Protein AF-A0A7S2NGI9-F1 (afdb_monomer)

Sequence (151 aa):
QLSQGTPEGTQARFDELMNKYITEGKLVWSSPKIQTQMGAKDALVKIGKLNCGLEDTYAYYSEEELYAGFKKCCAFQPRVIKQNRGSAGEGIWLCWLEGKEYCKTFGEASLEDGDKLKLMEMNDNHVEHHTVKEFLVFCVDGPTGEGAGTW

Solvent-accessible surface area (backbone atoms only — not comparable to full-atom values): 8767 Å² total; per-residue (Å²): 130,67,79,74,100,55,65,89,63,47,47,59,56,50,43,51,52,53,50,51,40,46,76,72,72,44,93,62,87,77,39,62,69,52,46,60,68,65,63,36,61,62,60,56,40,72,38,12,86,42,98,89,36,51,78,84,46,80,83,65,92,4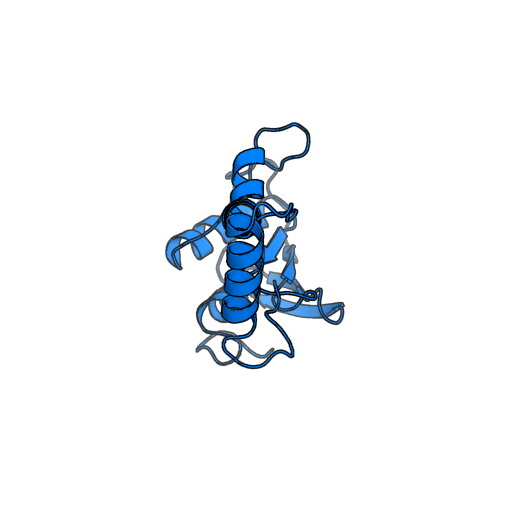6,70,67,51,38,56,57,48,48,25,22,44,44,26,34,43,73,39,76,50,62,62,82,67,79,67,85,35,56,69,27,32,41,39,35,62,44,99,59,82,60,38,94,44,82,71,75,43,60,56,52,56,80,42,38,29,42,35,31,37,59,54,81,63,52,75,48,79,40,33,46,43,17,52,52,34,26,74,74,59,30,68,82,24,92,67,21,67,86,124

Organism: NCBI:txid156173

Foldseek 3Di:
DPDPPDDPCPVVVVLVVQVVCVVVVHDDPPHPVCCVVVLFCVVLCVCLPPPPHPPLDDDDPDLVCCQFSVQLVQLAAWDWDADRDDDQQPRTKTKHFPPDDHDPDRPPDGDDQQTWIWIAGPNPRDIDIDGSVLVSQCSPVNQPGDSVPHD

Nearest PDB structures (foldseek):
  4v5z-assembly1_Bk  TM=5.125E-01  e=1.627E+00  Canis lupus familiaris
  6xu8-assembly1_Co  TM=4.297E-01  e=7.712E+00  Drosophila melanogaster
  7to3-assembly1_C  TM=3.019E-01  e=2.087E+00  Enterobacter cloacae

Structure (mmCIF, N/CA/C/O backbone):
data_AF-A0A7S2NGI9-F1
#
_entry.id   AF-A0A7S2NGI9-F1
#
loop_
_atom_site.group_PDB
_atom_site.id
_atom_site.type_symbol
_atom_site.label_atom_id
_atom_site.label_alt_id
_atom_site.label_comp_id
_atom_site.label_asym_id
_atom_site.label_entity_id
_atom_site.label_seq_id
_atom_site.pdbx_PDB_ins_code
_atom_site.Cartn_x
_atom_site.Cartn_y
_atom_site.Cartn_z
_atom_site.occupancy
_atom_site.B_iso_or_equiv
_atom_site.auth_seq_id
_atom_site.auth_comp_id
_atom_site.auth_asym_id
_atom_site.auth_atom_id
_atom_site.pdbx_PDB_model_num
ATOM 1 N N . GLN A 1 1 ? 4.969 -5.489 -18.482 1.00 55.44 1 GLN A N 1
ATOM 2 C CA . GLN A 1 1 ? 6.263 -5.943 -17.938 1.00 55.44 1 GLN A CA 1
ATOM 3 C C . GLN A 1 1 ? 6.196 -7.460 -17.851 1.00 55.44 1 GLN A C 1
ATOM 5 O O . GLN A 1 1 ? 5.203 -7.973 -17.351 1.00 55.44 1 GLN A O 1
ATOM 10 N N . LEU A 1 2 ? 7.162 -8.167 -18.430 1.00 57.75 2 LEU A N 1
ATOM 11 C CA . LEU A 1 2 ? 7.220 -9.630 -18.482 1.00 57.75 2 LEU A CA 1
ATOM 12 C C . LEU A 1 2 ? 7.814 -10.147 -17.164 1.00 57.75 2 LEU A C 1
ATOM 14 O O . LEU A 1 2 ? 8.974 -10.551 -17.132 1.00 57.75 2 LEU A O 1
ATOM 18 N N . SER A 1 3 ? 7.068 -10.014 -16.067 1.00 53.44 3 SER A N 1
ATOM 19 C CA . SER A 1 3 ? 7.567 -10.279 -14.708 1.00 53.44 3 SER A CA 1
ATOM 20 C C . SER A 1 3 ? 7.079 -11.583 -14.086 1.00 53.44 3 SER A C 1
ATOM 22 O O . SER A 1 3 ? 7.659 -12.001 -13.093 1.00 53.44 3 SER A O 1
ATOM 24 N N . GLN A 1 4 ? 6.042 -12.221 -14.633 1.00 56.34 4 GLN A N 1
ATOM 25 C CA . GLN A 1 4 ? 5.493 -13.463 -14.085 1.00 56.34 4 GLN A CA 1
ATOM 26 C C . GLN A 1 4 ? 5.420 -14.560 -15.144 1.00 56.34 4 GLN A C 1
ATOM 28 O O . GLN A 1 4 ? 5.073 -14.307 -16.299 1.00 56.34 4 GLN A O 1
ATOM 33 N N . GLY A 1 5 ? 5.774 -15.780 -14.734 1.00 64.31 5 GLY A N 1
ATOM 34 C CA . GLY A 1 5 ? 5.783 -16.970 -15.590 1.00 64.31 5 GLY A CA 1
ATOM 35 C C . GLY A 1 5 ? 6.888 -16.987 -16.651 1.00 64.31 5 GLY A C 1
ATOM 36 O O . GLY A 1 5 ? 6.885 -17.857 -17.519 1.00 64.31 5 GLY A O 1
ATOM 37 N N . THR A 1 6 ? 7.826 -16.038 -16.606 1.00 75.69 6 THR A N 1
ATOM 38 C CA . THR A 1 6 ? 8.922 -15.924 -17.570 1.00 75.69 6 THR A CA 1
ATOM 39 C C . THR A 1 6 ? 10.270 -16.245 -16.922 1.00 75.69 6 THR A C 1
ATOM 41 O O . THR A 1 6 ? 10.485 -15.921 -15.754 1.00 75.69 6 THR A O 1
ATOM 44 N N . PRO A 1 7 ? 11.207 -16.864 -17.665 1.00 84.94 7 PRO A N 1
ATOM 45 C CA . PRO A 1 7 ? 12.564 -17.079 -17.176 1.00 84.94 7 PRO A CA 1
ATOM 46 C C . PRO A 1 7 ? 13.256 -15.773 -16.774 1.00 84.94 7 PRO A C 1
ATOM 48 O O . PRO A 1 7 ? 12.993 -14.709 -17.350 1.00 84.94 7 PRO A O 1
ATOM 51 N N . GLU A 1 8 ? 14.197 -15.868 -15.838 1.00 81.94 8 GLU A N 1
ATOM 52 C CA . GLU A 1 8 ? 15.049 -14.749 -15.439 1.00 81.94 8 GLU A CA 1
ATOM 53 C C . GLU A 1 8 ? 15.709 -14.079 -16.663 1.00 81.94 8 GLU A C 1
ATOM 55 O O . GLU A 1 8 ? 16.066 -14.728 -17.649 1.00 81.94 8 GLU A O 1
ATOM 60 N N . GLY A 1 9 ? 15.808 -12.747 -16.645 1.00 84.81 9 GLY A N 1
ATOM 61 C CA . GLY A 1 9 ? 16.379 -11.965 -17.749 1.00 84.81 9 GLY A CA 1
ATOM 62 C C . GLY A 1 9 ? 15.459 -11.756 -18.961 1.00 84.81 9 GLY A C 1
ATOM 63 O O . GLY A 1 9 ? 15.831 -11.021 -19.877 1.00 84.81 9 GLY A O 1
ATOM 64 N N . THR A 1 10 ? 14.243 -12.321 -18.982 1.00 87.38 10 THR A N 1
ATOM 65 C CA . THR A 1 10 ? 13.300 -12.150 -20.110 1.00 87.38 10 THR A CA 1
ATOM 66 C C . THR A 1 10 ? 12.977 -10.680 -20.391 1.00 87.38 10 THR A C 1
ATOM 68 O O . THR A 1 10 ? 13.005 -10.259 -21.546 1.00 87.38 10 THR A O 1
ATOM 71 N N . GLN A 1 11 ? 12.722 -9.878 -19.351 1.00 83.44 11 GLN A N 1
ATOM 72 C CA . GLN A 1 11 ? 12.451 -8.445 -19.508 1.00 83.44 11 GLN A CA 1
ATOM 73 C C . GLN A 1 11 ? 13.650 -7.705 -20.125 1.00 83.44 11 GLN A C 1
ATOM 75 O O . GLN A 1 11 ? 13.460 -6.949 -21.071 1.00 83.44 11 GLN A O 1
ATOM 80 N N . ALA A 1 12 ? 14.874 -7.976 -19.657 1.00 86.38 12 ALA A N 1
ATOM 81 C CA . ALA A 1 12 ? 16.084 -7.339 -20.181 1.00 86.38 12 ALA A CA 1
ATOM 82 C C . ALA A 1 12 ? 16.288 -7.650 -21.671 1.00 86.38 12 ALA A C 1
ATOM 84 O O . ALA A 1 12 ? 16.480 -6.741 -22.474 1.00 86.38 12 ALA A O 1
ATOM 85 N N . ARG A 1 13 ? 16.132 -8.922 -22.065 1.00 90.44 13 ARG A N 1
ATOM 86 C CA . ARG A 1 13 ? 16.209 -9.345 -23.475 1.00 90.44 13 ARG A CA 1
ATOM 87 C C . ARG A 1 13 ? 15.143 -8.677 -24.345 1.00 90.44 13 ARG A C 1
ATOM 89 O O . ARG A 1 13 ? 15.404 -8.341 -25.499 1.00 90.44 13 ARG A O 1
ATOM 96 N N . PHE A 1 14 ? 13.935 -8.508 -23.811 1.00 89.94 14 PHE A N 1
ATOM 97 C CA . PHE A 1 14 ? 12.845 -7.839 -24.515 1.00 89.94 14 PHE A CA 1
ATOM 98 C C . PHE A 1 14 ? 13.121 -6.337 -24.689 1.00 89.94 14 PHE A C 1
ATOM 100 O O . PHE A 1 14 ? 12.947 -5.804 -25.786 1.00 89.94 14 PHE A O 1
ATOM 107 N N . ASP A 1 15 ? 13.629 -5.674 -23.648 1.00 88.81 15 ASP A N 1
ATOM 108 C CA . ASP A 1 15 ? 14.020 -4.261 -23.692 1.00 88.81 15 ASP A CA 1
ATOM 109 C C . ASP A 1 15 ? 15.185 -4.016 -24.663 1.00 88.81 15 ASP A C 1
ATOM 111 O O . ASP A 1 15 ? 15.149 -3.060 -25.443 1.00 88.81 15 ASP A O 1
ATOM 115 N N . GLU A 1 16 ? 16.187 -4.899 -24.686 1.00 92.62 16 GLU A N 1
ATOM 116 C CA . GLU A 1 16 ? 17.290 -4.868 -25.656 1.00 92.62 16 GLU A CA 1
ATOM 117 C C . GLU A 1 16 ? 16.794 -5.002 -27.099 1.00 92.62 16 GLU A C 1
ATOM 119 O O . GLU A 1 16 ? 17.204 -4.228 -27.968 1.00 92.62 16 GLU A O 1
ATOM 124 N N . LEU A 1 17 ? 15.874 -5.937 -27.362 1.00 93.94 17 LEU A N 1
ATOM 125 C CA . LEU A 1 17 ? 15.283 -6.118 -28.689 1.00 93.94 17 LEU A CA 1
ATOM 126 C C . LEU A 1 17 ? 14.522 -4.866 -29.146 1.00 93.94 17 LEU A C 1
ATOM 128 O O . LEU A 1 17 ? 14.684 -4.420 -30.285 1.00 93.94 17 LEU A O 1
ATOM 132 N N . MET A 1 18 ? 13.718 -4.278 -28.257 1.00 93.44 18 MET A N 1
ATOM 133 C CA . MET A 1 18 ? 12.997 -3.036 -28.539 1.00 93.44 18 MET A CA 1
ATOM 134 C C . MET A 1 18 ? 13.957 -1.877 -28.831 1.00 93.44 18 MET A C 1
ATOM 136 O O . MET A 1 18 ? 13.766 -1.152 -29.809 1.00 93.44 18 MET A O 1
ATOM 140 N N . ASN A 1 19 ? 15.014 -1.720 -28.029 1.00 92.62 19 ASN A N 1
ATOM 141 C CA . ASN A 1 19 ? 16.032 -0.693 -28.252 1.00 92.62 19 ASN A CA 1
ATOM 142 C C . ASN A 1 19 ? 16.768 -0.896 -29.582 1.00 92.62 19 ASN A C 1
ATOM 144 O O . ASN A 1 19 ? 16.972 0.074 -30.311 1.00 92.62 19 ASN A O 1
ATOM 148 N N . LYS A 1 20 ? 17.092 -2.141 -29.953 1.00 95.44 20 LYS A N 1
ATOM 149 C CA . LYS A 1 20 ? 17.687 -2.455 -31.258 1.00 95.44 20 LYS A CA 1
ATOM 150 C C . LYS A 1 20 ? 16.802 -1.968 -32.409 1.00 95.44 20 LYS A C 1
ATOM 152 O O . LYS A 1 20 ? 17.287 -1.288 -33.310 1.00 95.44 20 LYS A O 1
ATOM 157 N N . TYR A 1 21 ? 15.501 -2.249 -32.372 1.00 94.94 21 TYR A N 1
ATOM 158 C CA . TYR A 1 21 ? 14.577 -1.771 -33.407 1.00 94.94 21 TYR A CA 1
ATOM 159 C C . TYR A 1 21 ? 14.481 -0.245 -33.462 1.00 94.94 21 TYR A C 1
ATOM 161 O O . TYR A 1 21 ? 14.475 0.310 -34.560 1.00 94.94 21 TYR A O 1
ATOM 169 N N . ILE A 1 22 ? 14.510 0.438 -32.316 1.00 93.31 22 ILE A N 1
ATOM 170 C CA . ILE A 1 22 ? 14.589 1.906 -32.281 1.00 93.31 22 ILE A CA 1
ATOM 171 C C . ILE A 1 22 ? 15.869 2.402 -32.973 1.00 93.31 22 ILE A C 1
ATOM 173 O O . ILE A 1 22 ? 15.799 3.327 -33.781 1.00 93.31 22 ILE A O 1
ATOM 177 N N . THR A 1 23 ? 17.028 1.777 -32.721 1.00 94.06 23 THR A N 1
ATOM 178 C CA . THR A 1 23 ? 18.295 2.170 -33.375 1.00 94.06 23 THR A CA 1
ATOM 179 C C . THR A 1 23 ? 18.304 1.916 -34.885 1.00 94.06 23 THR A C 1
ATOM 181 O O . THR A 1 23 ? 18.964 2.642 -35.620 1.00 94.06 23 THR A O 1
ATOM 184 N N . GLU A 1 24 ? 17.524 0.944 -35.367 1.00 96.38 24 GLU A N 1
ATOM 185 C CA . GLU A 1 24 ? 17.301 0.682 -36.798 1.00 96.38 24 GLU A CA 1
ATOM 186 C C . GLU A 1 24 ? 16.287 1.656 -37.441 1.00 96.38 24 GLU A C 1
ATOM 188 O O . GLU A 1 24 ? 15.924 1.487 -38.604 1.00 96.38 24 GLU A O 1
ATOM 193 N N . GLY A 1 25 ? 15.794 2.659 -36.704 1.00 93.94 25 GLY A N 1
ATOM 194 C CA . GLY A 1 25 ? 14.806 3.625 -37.194 1.00 93.94 25 GLY A CA 1
ATOM 195 C C . GLY A 1 25 ? 13.368 3.096 -37.220 1.00 93.94 25 GLY A C 1
ATOM 196 O O . GLY A 1 25 ? 12.491 3.738 -37.799 1.00 93.94 25 GLY A O 1
ATOM 197 N N . LYS A 1 26 ? 13.100 1.935 -36.607 1.00 93.25 26 LYS A N 1
ATOM 198 C CA . LYS A 1 26 ? 11.747 1.371 -36.519 1.00 93.25 26 LYS A CA 1
ATOM 199 C C . LYS A 1 26 ? 10.978 2.002 -35.364 1.00 93.25 26 LYS A C 1
ATOM 201 O O . LYS A 1 26 ? 11.519 2.281 -34.296 1.00 93.25 26 LYS A O 1
ATOM 206 N N . LEU A 1 27 ? 9.676 2.173 -35.570 1.00 90.88 27 LEU A N 1
ATOM 207 C CA . LEU A 1 27 ? 8.767 2.665 -34.542 1.00 90.88 27 LEU A CA 1
ATOM 208 C C . LEU A 1 27 ? 8.469 1.556 -33.522 1.00 90.88 27 LEU A C 1
ATOM 210 O O . LEU A 1 27 ? 8.031 0.468 -33.891 1.00 90.88 27 LEU A O 1
ATOM 214 N N . VAL A 1 28 ? 8.671 1.855 -32.238 1.00 90.19 28 VAL A N 1
ATOM 215 C CA . VAL A 1 28 ? 8.307 0.996 -31.101 1.00 90.19 28 VAL A CA 1
ATOM 216 C C . VAL A 1 28 ? 7.475 1.826 -30.128 1.00 90.19 28 VAL A C 1
ATOM 218 O O . VAL A 1 28 ? 7.940 2.867 -29.659 1.00 90.19 28 VAL A O 1
ATOM 221 N N . TRP A 1 29 ? 6.252 1.380 -29.820 1.00 84.56 29 TRP A N 1
ATOM 222 C CA . TRP A 1 29 ? 5.346 2.085 -28.912 1.00 84.56 29 TRP A CA 1
ATOM 223 C C . TRP A 1 29 ? 4.742 1.148 -27.853 1.00 84.56 29 TRP A C 1
ATOM 225 O O . TRP A 1 29 ? 4.105 0.162 -28.202 1.00 84.56 29 TRP A O 1
ATOM 235 N N . SER A 1 30 ? 4.864 1.439 -26.556 1.00 81.00 30 SER A N 1
ATOM 236 C CA . SER A 1 30 ? 5.706 2.487 -25.954 1.00 81.00 30 SER A CA 1
ATOM 237 C C . SER A 1 30 ? 7.189 2.087 -25.983 1.00 81.00 30 SER A C 1
ATOM 239 O O . SER A 1 30 ? 7.515 0.905 -25.923 1.00 81.00 30 SER A O 1
ATOM 241 N N . SER A 1 31 ? 8.110 3.052 -26.087 1.00 83.31 31 SER A N 1
ATOM 242 C CA . SER A 1 31 ? 9.549 2.744 -26.041 1.00 83.31 31 SER A CA 1
ATOM 243 C C . SER A 1 31 ? 9.960 2.217 -24.657 1.00 83.31 31 SER A C 1
ATOM 245 O O . SER A 1 31 ? 9.304 2.566 -23.670 1.00 83.31 31 SER A O 1
ATOM 247 N N . PRO A 1 32 ? 11.064 1.453 -24.532 1.00 81.00 32 PRO A N 1
ATOM 248 C CA . PRO A 1 32 ? 11.528 0.945 -23.237 1.00 81.00 32 PRO A CA 1
ATOM 249 C C . PRO A 1 32 ? 11.712 2.060 -22.202 1.00 81.00 32 PRO A C 1
ATOM 251 O O . PRO A 1 32 ? 11.270 1.942 -21.066 1.00 81.00 32 PRO A O 1
ATOM 254 N N . LYS A 1 33 ? 12.261 3.212 -22.616 1.00 81.06 33 LYS A N 1
ATOM 255 C CA . LYS A 1 33 ? 12.393 4.402 -21.760 1.00 81.06 33 LYS A CA 1
ATOM 256 C C . LYS A 1 33 ? 11.045 4.870 -21.205 1.00 81.06 33 LYS A C 1
ATOM 258 O O . LYS A 1 33 ? 10.941 5.128 -20.009 1.00 81.06 33 LYS A O 1
ATOM 263 N N . ILE A 1 34 ? 10.024 4.980 -22.057 1.00 81.38 34 ILE A N 1
ATOM 264 C CA . ILE A 1 34 ? 8.683 5.403 -21.633 1.00 81.38 34 ILE A CA 1
ATOM 265 C C . ILE A 1 34 ? 8.045 4.342 -20.737 1.00 81.38 34 ILE A C 1
ATOM 267 O O . ILE A 1 34 ? 7.448 4.701 -19.729 1.00 81.38 34 ILE A O 1
ATOM 271 N N . GLN A 1 35 ? 8.212 3.054 -21.041 1.00 77.88 35 GLN A N 1
ATOM 272 C CA . GLN A 1 35 ? 7.742 1.967 -20.177 1.00 77.88 35 GLN A CA 1
ATOM 273 C C . GLN A 1 35 ? 8.392 2.018 -18.790 1.00 77.88 35 GLN A C 1
ATOM 275 O O . GLN A 1 35 ? 7.697 1.838 -17.797 1.00 77.88 35 GLN A O 1
ATOM 280 N N . THR A 1 36 ? 9.682 2.339 -18.693 1.00 73.50 36 THR A N 1
ATOM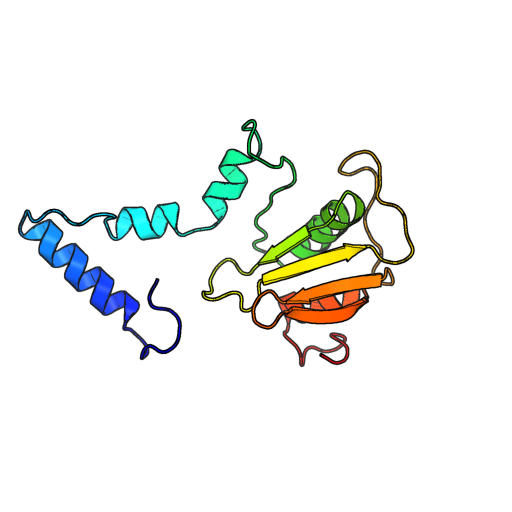 281 C CA . THR A 1 36 ? 10.368 2.518 -17.404 1.00 73.50 36 THR A CA 1
ATOM 282 C C . THR A 1 36 ? 9.873 3.758 -16.659 1.00 73.50 36 THR A C 1
ATOM 284 O O . THR A 1 36 ? 9.642 3.699 -15.456 1.00 73.50 36 THR A O 1
ATOM 287 N N . GLN A 1 37 ? 9.674 4.879 -17.359 1.00 71.38 37 GLN A N 1
ATOM 288 C CA . GLN A 1 37 ? 9.243 6.138 -16.737 1.00 71.38 37 GLN A CA 1
ATOM 289 C C . GLN A 1 37 ? 7.765 6.141 -16.321 1.00 71.38 37 GLN A C 1
ATOM 291 O O . GLN A 1 37 ? 7.418 6.758 -15.317 1.00 71.38 37 GLN A O 1
ATOM 296 N N . MET A 1 38 ? 6.903 5.475 -17.090 1.00 69.38 38 MET A N 1
ATOM 297 C CA . MET A 1 38 ? 5.448 5.438 -16.888 1.00 69.38 38 MET A CA 1
ATOM 298 C C . MET A 1 38 ? 4.964 4.144 -16.224 1.00 69.38 38 MET A C 1
ATOM 300 O O . MET A 1 38 ? 3.820 4.077 -15.786 1.00 69.38 38 MET A O 1
ATOM 304 N N . GLY A 1 39 ? 5.804 3.108 -16.173 1.00 63.38 39 GLY A N 1
ATOM 305 C CA . GLY A 1 39 ? 5.499 1.839 -15.511 1.00 63.38 39 GLY A CA 1
ATOM 306 C C . GLY A 1 39 ? 5.645 1.897 -13.991 1.00 63.38 39 GLY A C 1
ATOM 307 O O . GLY A 1 39 ? 5.080 1.053 -13.300 1.00 63.38 39 GLY A O 1
ATOM 308 N N . ALA A 1 40 ? 6.362 2.895 -13.466 1.00 63.00 40 ALA A N 1
ATOM 309 C CA . ALA A 1 40 ? 6.417 3.164 -12.035 1.00 63.00 40 ALA A CA 1
ATOM 310 C C . ALA A 1 40 ? 5.101 3.804 -11.567 1.00 63.00 40 ALA A C 1
ATOM 312 O O . ALA A 1 40 ? 4.581 4.740 -12.186 1.00 63.00 40 ALA A O 1
ATOM 313 N N . LYS A 1 41 ? 4.560 3.316 -10.446 1.00 72.25 41 LYS A N 1
ATOM 314 C CA . LYS A 1 41 ? 3.290 3.805 -9.881 1.00 72.25 41 LYS A CA 1
ATOM 315 C C . LYS A 1 41 ? 3.405 5.237 -9.329 1.00 72.25 41 LYS A C 1
ATOM 317 O O . LYS A 1 41 ? 2.383 5.840 -9.018 1.00 72.25 41 LYS A O 1
ATOM 322 N N . ASP A 1 42 ? 4.602 5.822 -9.334 1.00 74.94 42 ASP A N 1
ATOM 323 C CA . ASP A 1 42 ? 4.911 7.229 -9.047 1.00 74.94 42 ASP A CA 1
ATOM 324 C C . ASP A 1 42 ? 4.092 8.216 -9.885 1.00 74.94 42 ASP A C 1
ATOM 326 O O . ASP A 1 42 ? 3.803 9.328 -9.439 1.00 74.94 42 ASP A O 1
ATOM 330 N N . ALA A 1 43 ? 3.702 7.830 -11.105 1.00 78.69 43 ALA A N 1
ATOM 331 C CA . ALA A 1 43 ? 2.824 8.651 -11.932 1.00 78.69 43 ALA A CA 1
ATOM 332 C C . ALA A 1 43 ? 1.473 8.916 -11.241 1.00 78.69 43 ALA A C 1
ATOM 334 O O . ALA A 1 43 ? 0.937 10.013 -11.373 1.00 78.69 43 ALA A O 1
ATOM 335 N N . LEU A 1 44 ? 0.961 7.958 -10.456 1.00 80.81 44 LEU A N 1
ATOM 336 C CA . LEU A 1 44 ? -0.292 8.110 -9.711 1.00 80.81 44 LEU A CA 1
ATOM 337 C C . LEU A 1 44 ? -0.155 9.110 -8.560 1.00 80.81 44 LEU A C 1
ATOM 339 O O . LEU A 1 44 ? -1.044 9.928 -8.351 1.00 80.81 44 LEU A O 1
ATOM 343 N N . VAL A 1 45 ? 0.991 9.109 -7.876 1.00 87.62 45 VAL A N 1
ATOM 344 C CA . VAL A 1 45 ? 1.302 10.096 -6.828 1.00 87.62 45 VAL A CA 1
ATOM 345 C C . VAL A 1 45 ? 1.348 11.506 -7.427 1.00 87.62 45 VAL A C 1
ATOM 347 O O . VAL A 1 45 ? 0.786 12.451 -6.877 1.00 87.62 45 VAL A O 1
ATOM 350 N N . LYS A 1 46 ? 1.959 11.658 -8.609 1.00 87.19 46 LYS A N 1
ATOM 351 C CA . LYS A 1 46 ? 2.086 12.958 -9.293 1.00 87.19 46 LYS A CA 1
ATOM 352 C C . LYS A 1 46 ? 0.749 13.553 -9.737 1.00 87.19 46 LYS A C 1
ATOM 354 O O . LYS A 1 46 ? 0.651 14.774 -9.836 1.00 87.19 46 LYS A O 1
ATOM 359 N N . ILE A 1 47 ? -0.263 12.724 -9.997 1.00 88.75 47 ILE A N 1
ATOM 360 C CA . ILE A 1 47 ? -1.600 13.191 -10.395 1.00 88.75 47 ILE A CA 1
ATOM 361 C C . ILE A 1 47 ? -2.559 13.381 -9.218 1.00 88.75 47 ILE A C 1
ATOM 363 O O . ILE A 1 47 ? -3.704 13.748 -9.459 1.00 88.75 47 ILE A O 1
ATOM 367 N N . GLY A 1 48 ? -2.128 13.178 -7.966 1.00 88.94 48 GLY A N 1
ATOM 368 C CA . GLY A 1 48 ? -3.006 13.245 -6.788 1.00 88.94 48 GLY A CA 1
ATOM 369 C C . GLY A 1 48 ? -3.784 14.560 -6.644 1.00 88.94 48 GLY A C 1
ATOM 370 O O . GLY A 1 48 ? -4.863 14.564 -6.073 1.00 88.94 48 GLY A O 1
ATOM 371 N N . LYS A 1 49 ? -3.273 15.657 -7.223 1.00 88.12 49 LYS A N 1
ATOM 372 C CA . LYS A 1 49 ? -3.906 16.990 -7.226 1.00 88.12 49 LYS A CA 1
ATOM 373 C C . LYS A 1 49 ? -4.817 17.267 -8.432 1.00 88.12 49 LYS A C 1
ATOM 375 O O . LYS A 1 49 ? -5.335 18.372 -8.563 1.00 88.12 49 LYS A O 1
ATOM 380 N N . LEU A 1 50 ? -4.941 16.329 -9.370 1.00 91.50 50 LEU A N 1
ATOM 381 C CA . LEU A 1 50 ? -5.884 16.444 -10.485 1.00 91.50 50 LEU A CA 1
ATOM 382 C C . LEU A 1 50 ? -7.282 16.021 -10.022 1.00 91.50 50 LEU A C 1
ATOM 384 O O . LEU A 1 50 ? -7.415 15.247 -9.085 1.00 91.50 50 LEU A O 1
ATOM 388 N N . ASN A 1 51 ? -8.327 16.436 -10.742 1.00 90.44 51 ASN A N 1
ATOM 389 C CA . ASN A 1 51 ? -9.721 16.105 -10.398 1.00 90.44 51 ASN A CA 1
ATOM 390 C C . ASN A 1 51 ? -10.028 14.593 -10.349 1.00 90.44 51 ASN A C 1
ATOM 392 O O . ASN A 1 51 ? -11.047 14.198 -9.795 1.00 90.44 51 ASN A O 1
ATOM 396 N N . CYS A 1 52 ? -9.197 13.758 -10.979 1.00 88.69 52 CYS A N 1
ATOM 397 C CA . CYS A 1 52 ? -9.306 12.297 -10.954 1.00 88.69 52 CYS A CA 1
ATOM 398 C C . CYS A 1 52 ? -8.311 11.622 -9.995 1.00 88.69 52 CYS A C 1
ATOM 400 O O . CYS A 1 52 ? -8.283 10.395 -9.915 1.00 88.69 52 CYS A O 1
ATOM 402 N N . GLY A 1 53 ? -7.462 12.406 -9.329 1.00 87.44 53 GLY A N 1
ATOM 403 C CA . GLY A 1 53 ? -6.505 11.930 -8.344 1.00 87.44 53 GLY A CA 1
ATOM 404 C C . GLY A 1 53 ? -7.115 11.863 -6.949 1.00 87.44 53 GLY A C 1
ATOM 405 O O . GLY A 1 53 ? -8.134 12.487 -6.662 1.00 87.44 53 GLY A O 1
ATOM 406 N N . LEU A 1 54 ? -6.458 11.104 -6.078 1.00 88.62 54 LEU A N 1
ATOM 407 C CA . LEU A 1 54 ? -6.691 11.153 -4.641 1.00 88.62 54 LEU A CA 1
ATOM 408 C C . LEU A 1 54 ? -5.469 11.807 -3.994 1.00 88.62 54 LEU A C 1
ATOM 410 O O . LEU A 1 54 ? -4.347 11.324 -4.172 1.00 88.62 54 LEU A O 1
ATOM 414 N N . GLU A 1 55 ? -5.678 12.909 -3.268 1.00 90.00 55 GLU A N 1
ATOM 415 C CA . GLU A 1 55 ? -4.599 13.709 -2.661 1.00 90.00 55 GLU A CA 1
ATOM 416 C C . GLU A 1 55 ? -3.778 12.927 -1.623 1.00 90.00 55 GLU A C 1
ATOM 418 O O . GLU A 1 55 ? -2.634 13.278 -1.338 1.00 90.00 55 GLU A O 1
ATOM 423 N N . ASP A 1 56 ? -4.342 11.838 -1.107 1.00 92.44 56 ASP A N 1
ATOM 424 C CA . ASP A 1 56 ? -3.739 10.908 -0.157 1.00 92.44 56 ASP A CA 1
ATOM 425 C C . ASP A 1 56 ? -3.140 9.655 -0.832 1.00 92.44 56 ASP A C 1
ATOM 427 O O . ASP A 1 56 ? -3.018 8.591 -0.221 1.00 92.44 56 ASP A O 1
ATOM 431 N N . THR A 1 57 ? -2.740 9.774 -2.103 1.00 92.44 57 THR A N 1
ATOM 432 C CA . THR A 1 57 ? -1.978 8.743 -2.823 1.00 92.44 57 THR A CA 1
ATOM 433 C C . THR A 1 57 ? -0.482 8.924 -2.589 1.00 92.44 57 THR A C 1
ATOM 435 O O . THR A 1 57 ? 0.097 9.928 -3.006 1.00 92.44 57 THR A O 1
ATOM 438 N N . TYR A 1 58 ? 0.171 7.916 -2.009 1.00 92.19 58 TYR A N 1
ATOM 439 C CA . TYR A 1 58 ? 1.597 7.959 -1.676 1.00 92.19 58 TYR A CA 1
ATOM 440 C C . TYR A 1 58 ? 2.372 6.766 -2.241 1.00 92.19 58 TYR A C 1
ATOM 442 O O . TYR A 1 58 ? 1.812 5.710 -2.533 1.00 92.19 58 TYR A O 1
ATOM 450 N N . ALA A 1 59 ? 3.683 6.957 -2.375 1.00 91.06 59 ALA A N 1
ATOM 451 C CA . ALA A 1 59 ? 4.662 5.896 -2.559 1.00 91.06 59 ALA A CA 1
ATOM 452 C C . ALA A 1 59 ? 5.608 5.935 -1.357 1.00 91.06 59 ALA A C 1
ATOM 454 O O . ALA A 1 59 ? 6.061 7.015 -0.980 1.00 91.06 59 ALA A O 1
ATOM 455 N N . TYR A 1 60 ? 5.869 4.772 -0.769 1.00 91.75 60 TYR A N 1
ATOM 456 C CA . TYR A 1 60 ? 6.717 4.624 0.410 1.00 91.75 60 TYR A CA 1
ATOM 457 C C . TYR A 1 60 ? 8.010 3.927 0.006 1.00 91.75 60 TYR A C 1
ATOM 459 O O . TYR A 1 60 ? 7.962 2.909 -0.694 1.00 91.75 60 TYR A O 1
ATOM 467 N N . TYR A 1 61 ? 9.145 4.486 0.417 1.00 89.62 61 TYR A N 1
ATOM 468 C CA . TYR A 1 61 ? 10.472 3.956 0.086 1.00 89.62 61 TYR A CA 1
ATOM 469 C C . TYR A 1 61 ? 11.234 3.460 1.315 1.00 89.62 61 TYR A C 1
ATOM 471 O O . TYR A 1 61 ? 12.296 2.857 1.163 1.00 89.62 61 TYR A O 1
ATOM 479 N N . SER A 1 62 ? 10.681 3.674 2.510 1.00 94.50 62 SER A N 1
ATOM 480 C CA . SER A 1 62 ? 11.140 3.072 3.757 1.00 94.50 62 SER A CA 1
ATOM 481 C C . SER A 1 62 ? 9.980 2.451 4.536 1.00 94.50 62 SER A C 1
ATOM 483 O O . SER A 1 62 ? 8.806 2.771 4.310 1.00 94.50 62 SER A O 1
ATOM 485 N N . GLU A 1 63 ? 10.317 1.556 5.462 1.00 95.19 63 GLU A N 1
ATOM 486 C CA . GLU A 1 63 ? 9.360 0.956 6.387 1.00 95.19 63 GLU A CA 1
ATOM 487 C C . GLU A 1 63 ? 8.664 2.031 7.231 1.00 95.19 63 GLU A C 1
ATOM 489 O O . GLU A 1 63 ? 7.441 2.044 7.350 1.00 95.19 63 GLU A O 1
ATOM 494 N N . GLU A 1 64 ? 9.416 2.994 7.756 1.00 97.06 64 GLU A N 1
ATOM 495 C CA . GLU A 1 64 ? 8.882 4.045 8.624 1.00 97.06 64 GLU A CA 1
ATOM 496 C C . GLU A 1 64 ? 7.862 4.922 7.887 1.00 97.06 64 GLU A C 1
ATOM 498 O O . GLU A 1 64 ? 6.811 5.267 8.441 1.00 97.06 64 GLU A O 1
ATOM 503 N N . GLU A 1 65 ? 8.145 5.255 6.622 1.00 96.75 65 GLU A N 1
ATOM 504 C CA . GLU A 1 65 ? 7.215 5.979 5.755 1.00 96.75 65 GLU A CA 1
ATOM 505 C C . GLU A 1 65 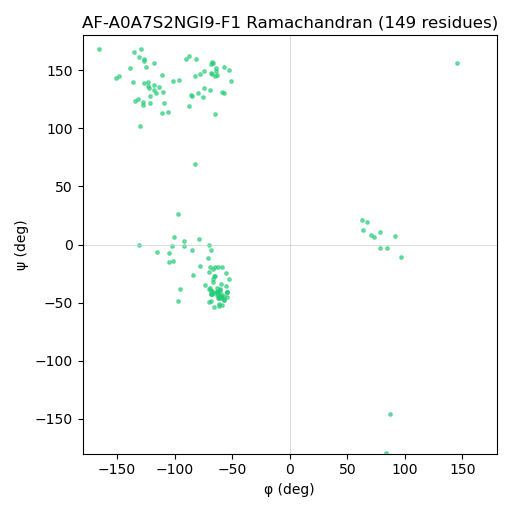? 5.941 5.172 5.501 1.00 96.75 65 GLU A C 1
ATOM 507 O O . GLU A 1 65 ? 4.842 5.732 5.578 1.00 96.75 65 GLU A O 1
ATOM 512 N N . LEU A 1 66 ? 6.076 3.867 5.235 1.00 96.62 66 LEU A N 1
ATOM 513 C CA . LEU A 1 66 ? 4.944 2.967 5.033 1.00 96.62 66 LEU A CA 1
ATOM 514 C C . LEU A 1 66 ? 4.072 2.899 6.287 1.00 96.62 66 LEU A C 1
ATOM 516 O O . LEU A 1 66 ? 2.868 3.129 6.193 1.00 96.62 66 LEU A O 1
ATOM 520 N N . TYR A 1 67 ? 4.658 2.643 7.456 1.00 97.75 67 TYR A N 1
ATOM 521 C CA . TYR A 1 67 ? 3.917 2.534 8.712 1.00 97.75 67 TYR A CA 1
ATOM 522 C C . TYR A 1 67 ? 3.155 3.825 9.020 1.00 97.75 67 TYR A C 1
ATOM 524 O O . TYR A 1 67 ? 1.943 3.800 9.251 1.00 97.75 67 TYR A O 1
ATOM 532 N N . ALA A 1 68 ? 3.839 4.970 8.994 1.00 97.69 68 ALA A N 1
ATOM 533 C CA . ALA A 1 68 ? 3.218 6.251 9.314 1.00 97.69 68 ALA A CA 1
ATOM 534 C C . ALA A 1 68 ? 2.177 6.668 8.263 1.00 97.69 68 ALA A C 1
ATOM 536 O O . ALA A 1 68 ? 1.103 7.175 8.602 1.00 97.69 68 ALA A O 1
ATOM 537 N N . GLY A 1 69 ? 2.494 6.475 6.984 1.00 97.25 69 GLY A N 1
ATOM 538 C CA . GLY A 1 69 ? 1.640 6.860 5.872 1.00 97.25 69 GLY A CA 1
ATOM 539 C C . GLY A 1 69 ? 0.391 5.995 5.772 1.00 97.25 69 GLY A C 1
ATOM 540 O O . GLY A 1 69 ? -0.715 6.538 5.718 1.00 97.25 69 GLY A O 1
ATOM 541 N N . PHE A 1 70 ? 0.547 4.670 5.806 1.00 97.94 70 PHE A N 1
ATOM 542 C CA . PHE A 1 70 ? -0.568 3.731 5.716 1.00 97.94 70 PHE A CA 1
ATOM 543 C C . PHE A 1 70 ? -1.566 3.948 6.851 1.00 97.94 70 PHE A C 1
ATOM 545 O O . PHE A 1 70 ? -2.760 4.065 6.582 1.00 97.94 70 PHE A O 1
ATOM 552 N N . LYS A 1 71 ? -1.096 4.089 8.098 1.00 98.31 71 LYS A N 1
ATOM 553 C CA . LYS A 1 71 ? -1.970 4.311 9.261 1.00 98.31 71 LYS A CA 1
ATOM 554 C C . LYS A 1 71 ? -2.805 5.585 9.141 1.00 98.31 71 LYS A C 1
ATOM 556 O O . LYS A 1 71 ? -4.000 5.551 9.420 1.00 98.31 71 LYS A O 1
ATOM 561 N N . LYS A 1 72 ? -2.219 6.695 8.682 1.00 97.88 72 LYS A N 1
ATOM 562 C CA . LYS A 1 72 ? -2.958 7.951 8.438 1.00 97.88 72 LYS A CA 1
ATOM 563 C C . LYS A 1 72 ? -3.957 7.816 7.296 1.00 97.88 72 LYS A C 1
ATOM 565 O O . LYS A 1 72 ? -5.083 8.294 7.382 1.00 97.88 72 LYS A O 1
ATOM 570 N N . CYS A 1 73 ? -3.549 7.152 6.219 1.00 97.38 73 CYS A N 1
ATOM 571 C CA . CYS A 1 73 ? -4.408 6.941 5.066 1.00 97.38 73 CYS A CA 1
ATOM 572 C C . CYS A 1 73 ? -5.593 6.043 5.441 1.00 97.38 73 CYS A C 1
ATOM 574 O O . CYS A 1 73 ? -6.745 6.420 5.236 1.00 97.38 73 CYS A O 1
ATOM 576 N N . CYS A 1 74 ? -5.348 4.867 6.005 1.00 97.81 74 CYS A N 1
ATOM 577 C CA . CYS A 1 74 ? -6.391 3.892 6.312 1.00 97.81 74 CYS A CA 1
ATOM 578 C C . CYS A 1 74 ? -7.328 4.349 7.448 1.00 97.81 74 CYS A C 1
ATOM 580 O O . CYS A 1 74 ? -8.466 3.900 7.502 1.00 97.81 74 CYS A O 1
ATOM 582 N N . ALA A 1 75 ? -6.917 5.314 8.281 1.00 98.19 75 ALA A N 1
ATOM 583 C CA . ALA A 1 75 ? -7.812 5.982 9.230 1.00 98.19 75 ALA A CA 1
ATOM 584 C C . ALA A 1 75 ? -8.853 6.905 8.567 1.00 98.19 75 ALA A C 1
ATOM 586 O O . ALA A 1 75 ? -9.894 7.163 9.162 1.00 98.19 75 ALA A O 1
ATOM 587 N N . PHE A 1 76 ? -8.598 7.402 7.352 1.00 97.88 76 PHE A N 1
ATOM 588 C CA . PHE A 1 76 ? -9.458 8.384 6.676 1.00 97.88 76 PHE A CA 1
ATOM 589 C C . PHE A 1 76 ? -10.477 7.759 5.712 1.00 97.88 76 PHE A C 1
ATOM 591 O O . PHE A 1 76 ? -11.602 8.232 5.617 1.00 97.88 76 PHE A O 1
ATOM 598 N N . GLN A 1 77 ? -10.096 6.713 4.980 1.00 97.00 77 GLN A N 1
ATOM 599 C CA . GLN A 1 77 ? -10.980 6.004 4.046 1.00 97.00 77 GLN A CA 1
ATOM 600 C C . GLN A 1 77 ? -10.348 4.658 3.635 1.00 97.00 77 GLN A C 1
ATOM 602 O O . GLN A 1 77 ? -9.157 4.444 3.906 1.00 97.00 77 GLN A O 1
ATOM 607 N N . PRO A 1 78 ? -11.098 3.746 2.978 1.00 97.38 78 PRO A N 1
ATOM 608 C CA . PRO A 1 78 ? -10.550 2.494 2.460 1.00 97.38 78 PRO A CA 1
ATOM 609 C C . PRO A 1 78 ? -9.321 2.699 1.572 1.00 97.38 78 PRO A C 1
ATOM 611 O O . PRO A 1 78 ? -9.194 3.717 0.884 1.00 97.38 78 PRO A O 1
ATOM 614 N N . ARG A 1 79 ? -8.417 1.715 1.558 1.00 96.19 79 ARG A N 1
ATOM 615 C CA . ARG A 1 79 ? -7.154 1.799 0.812 1.00 96.19 79 ARG A CA 1
ATOM 616 C C . ARG A 1 79 ? -6.948 0.654 -0.145 1.00 96.19 79 ARG A C 1
ATOM 618 O O . ARG A 1 79 ? -7.420 -0.449 0.074 1.00 96.19 79 ARG A O 1
ATOM 625 N N . VAL A 1 80 ? -6.186 0.956 -1.189 1.00 95.06 80 VAL A N 1
ATOM 626 C CA . VAL A 1 80 ? -5.521 -0.045 -2.010 1.00 95.06 80 VAL A CA 1
ATOM 627 C C . VAL A 1 80 ? -4.035 0.087 -1.738 1.00 95.06 80 VAL A C 1
ATOM 629 O O . VAL A 1 80 ? -3.443 1.109 -2.092 1.00 95.06 80 VAL A O 1
ATOM 632 N N . ILE A 1 81 ? -3.431 -0.921 -1.120 1.00 93.31 81 ILE A N 1
ATOM 633 C CA . ILE A 1 81 ? -1.975 -1.012 -1.024 1.00 93.31 81 ILE A CA 1
ATOM 634 C C . ILE A 1 81 ? -1.477 -2.006 -2.063 1.00 93.31 81 ILE A C 1
ATOM 636 O O . ILE A 1 81 ? -2.125 -3.003 -2.376 1.00 93.31 81 ILE A O 1
ATOM 640 N N . LYS A 1 82 ? -0.347 -1.677 -2.676 1.00 88.19 82 LYS A N 1
ATOM 641 C CA . LYS A 1 82 ? 0.242 -2.486 -3.734 1.00 88.19 82 LYS A CA 1
ATOM 642 C C . LYS A 1 82 ? 1.745 -2.309 -3.739 1.00 88.19 82 LYS A C 1
ATOM 644 O O . LYS A 1 82 ? 2.228 -1.184 -3.614 1.00 88.19 82 LYS A O 1
ATOM 649 N N . GLN A 1 83 ? 2.473 -3.379 -4.018 1.00 80.81 83 GLN A N 1
ATOM 650 C CA . GLN A 1 83 ? 3.908 -3.282 -4.269 1.00 80.81 83 GLN A CA 1
ATOM 651 C C . GLN A 1 83 ? 4.185 -2.447 -5.532 1.00 80.81 83 GLN A C 1
ATOM 653 O O . GLN A 1 83 ? 3.388 -2.430 -6.485 1.00 80.81 83 GLN A O 1
ATOM 658 N N . ASN A 1 84 ? 5.323 -1.742 -5.574 1.00 67.56 84 ASN A N 1
ATOM 659 C CA . ASN A 1 84 ? 5.701 -0.909 -6.729 1.00 67.56 84 ASN A CA 1
ATOM 660 C C . ASN A 1 84 ? 6.078 -1.746 -7.977 1.00 67.56 84 ASN A C 1
ATOM 662 O O . ASN A 1 84 ? 6.372 -1.202 -9.038 1.00 67.56 84 ASN A O 1
ATOM 666 N N . ARG A 1 85 ? 6.026 -3.081 -7.878 1.00 63.00 85 ARG A N 1
ATOM 667 C CA . ARG A 1 85 ? 6.256 -4.038 -8.966 1.00 63.00 85 ARG A CA 1
ATOM 668 C C . ARG A 1 85 ? 5.398 -5.292 -8.739 1.00 63.00 85 ARG A C 1
ATOM 670 O O . ARG A 1 85 ? 5.166 -5.656 -7.599 1.00 63.00 85 ARG A O 1
ATOM 677 N N . GLY A 1 86 ? 4.900 -5.900 -9.817 1.00 60.09 86 GLY A N 1
ATOM 678 C CA . GLY A 1 86 ? 4.003 -7.066 -9.787 1.00 60.09 86 GLY A CA 1
ATOM 679 C C . GLY A 1 86 ? 2.974 -7.024 -10.925 1.00 60.09 86 GLY A C 1
ATOM 680 O O . GLY A 1 86 ? 2.690 -5.947 -11.460 1.00 60.09 86 GLY A O 1
ATOM 681 N N . SER A 1 87 ? 2.432 -8.180 -11.319 1.00 57.66 87 SER A N 1
ATOM 682 C CA . SER A 1 87 ? 1.334 -8.305 -12.294 1.00 57.66 87 SER A CA 1
ATOM 683 C C . SER A 1 87 ? 0.211 -9.184 -11.739 1.00 57.66 87 SER A C 1
ATOM 685 O O . SER A 1 87 ? 0.388 -9.835 -10.721 1.00 57.66 87 SER A O 1
ATOM 687 N N . ALA A 1 88 ? -0.948 -9.185 -12.400 1.00 61.59 88 ALA A N 1
ATOM 688 C CA . ALA A 1 88 ? -2.066 -10.100 -12.129 1.00 61.59 88 ALA A CA 1
ATOM 689 C C . ALA A 1 88 ? -2.759 -10.018 -10.748 1.00 61.59 88 ALA A C 1
ATOM 691 O O . ALA A 1 88 ? -3.589 -10.862 -10.458 1.00 61.59 88 ALA A O 1
ATOM 692 N N . GLY A 1 89 ? -2.521 -8.980 -9.939 1.00 65.19 89 GLY A N 1
ATOM 693 C CA . GLY A 1 89 ? -3.279 -8.761 -8.694 1.00 65.19 89 GLY A CA 1
ATOM 694 C C . GLY A 1 89 ? -2.612 -9.289 -7.425 1.00 65.19 89 GLY A C 1
ATOM 695 O O . GLY A 1 89 ? -3.030 -8.903 -6.339 1.00 65.19 89 GLY A O 1
ATOM 696 N N . GLU A 1 90 ? -1.541 -10.072 -7.559 1.00 78.31 90 GLU A N 1
ATOM 697 C CA . GLU A 1 90 ? -0.693 -10.511 -6.445 1.00 78.31 90 GLU A CA 1
ATOM 698 C C . GLU A 1 90 ? -0.097 -9.306 -5.701 1.00 78.31 90 GLU A C 1
ATOM 700 O O . GLU A 1 90 ? 0.426 -8.362 -6.316 1.00 78.31 90 GLU A O 1
ATOM 705 N N . GLY A 1 91 ? -0.215 -9.316 -4.372 1.00 85.50 91 GLY A N 1
ATOM 706 C CA . GLY A 1 91 ? 0.264 -8.233 -3.518 1.00 85.50 91 GLY A CA 1
ATOM 707 C C . GLY A 1 91 ? -0.499 -6.916 -3.700 1.00 85.50 91 GLY A C 1
ATOM 708 O O . GLY A 1 91 ? 0.037 -5.855 -3.359 1.00 85.50 91 GLY A O 1
ATOM 709 N N . ILE A 1 92 ? -1.716 -6.956 -4.263 1.00 92.38 92 ILE A N 1
ATOM 710 C CA . ILE A 1 92 ? -2.665 -5.836 -4.272 1.00 92.38 92 ILE A CA 1
ATOM 711 C C . ILE A 1 92 ? -3.776 -6.138 -3.273 1.00 92.38 92 ILE A C 1
ATOM 713 O O . ILE A 1 92 ? -4.598 -7.024 -3.495 1.00 92.38 92 ILE A O 1
ATOM 717 N N . TRP A 1 93 ? -3.837 -5.334 -2.220 1.00 96.12 93 TRP A N 1
ATOM 718 C CA . TRP A 1 93 ? -4.776 -5.518 -1.126 1.00 96.12 93 TRP A CA 1
ATOM 719 C C . TRP A 1 93 ? -5.743 -4.351 -1.040 1.00 96.12 93 TRP A C 1
ATOM 721 O O . TRP A 1 93 ? -5.327 -3.187 -1.022 1.00 96.12 93 TRP A O 1
ATOM 731 N N . LEU A 1 94 ? -7.031 -4.669 -0.962 1.00 97.94 94 LEU A N 1
ATOM 732 C CA . LEU A 1 94 ? -8.049 -3.736 -0.501 1.00 97.94 94 LEU A CA 1
ATOM 733 C C . LEU A 1 94 ? -8.106 -3.797 1.027 1.00 97.94 94 LEU A C 1
ATOM 735 O O . LEU A 1 94 ? -8.236 -4.878 1.592 1.00 97.94 94 LEU A O 1
ATOM 739 N N . CYS A 1 95 ? -8.012 -2.645 1.685 1.00 98.44 95 CYS A N 1
ATOM 740 C CA . CYS A 1 95 ? -7.954 -2.525 3.137 1.00 98.44 95 CYS A CA 1
ATOM 741 C C . CYS A 1 95 ? -9.108 -1.660 3.638 1.00 98.44 95 CYS A C 1
ATOM 743 O O . CYS A 1 95 ? -9.212 -0.480 3.280 1.00 98.44 95 CYS A O 1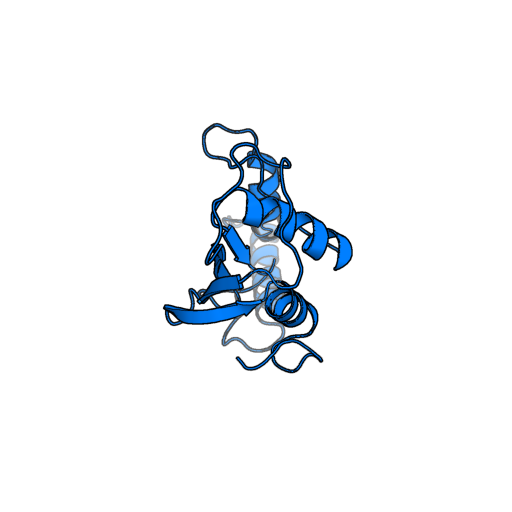
ATOM 745 N N . TRP A 1 96 ? -9.936 -2.226 4.509 1.00 98.62 96 TRP A N 1
ATOM 746 C CA . TRP A 1 96 ? -11.020 -1.524 5.188 1.00 98.62 96 TRP A CA 1
ATOM 747 C C . TRP A 1 96 ? -10.788 -1.537 6.691 1.00 98.62 96 TRP A C 1
ATOM 749 O O . TRP A 1 96 ? -10.425 -2.566 7.252 1.00 98.62 96 TRP A O 1
ATOM 759 N N . LEU A 1 97 ? -11.033 -0.397 7.333 1.00 98.31 97 LEU A N 1
ATOM 760 C CA . LEU A 1 97 ?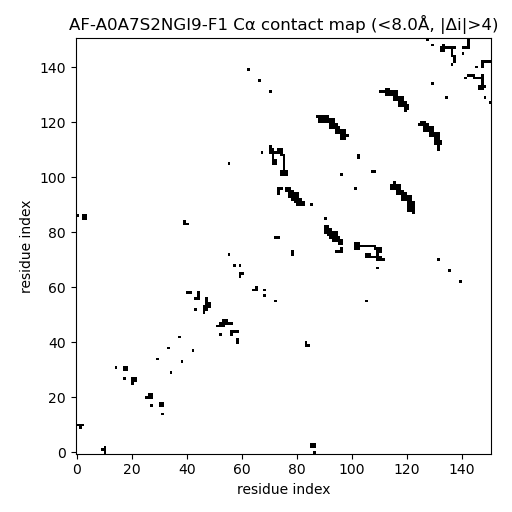 -11.022 -0.292 8.783 1.00 98.31 97 LEU A CA 1
ATOM 761 C C . LEU A 1 97 ? -12.222 -1.064 9.337 1.00 98.31 97 LEU A C 1
ATOM 763 O O . LEU A 1 97 ? -13.340 -0.919 8.841 1.00 98.31 97 LEU A O 1
ATOM 767 N N . GLU A 1 98 ? -11.989 -1.885 10.354 1.00 97.62 98 GLU A N 1
ATOM 768 C CA . GLU A 1 98 ? -13.010 -2.712 10.987 1.00 97.62 98 GLU A CA 1
ATOM 769 C C . GLU A 1 98 ? -13.255 -2.260 12.433 1.00 97.62 98 GLU A C 1
ATOM 771 O O . GLU A 1 98 ? -12.326 -1.998 13.197 1.00 97.62 98 GLU A O 1
ATOM 776 N N . GLY A 1 99 ? -14.530 -2.159 12.822 1.00 95.44 99 GLY A N 1
ATOM 777 C CA . GLY A 1 99 ? -14.930 -1.842 14.198 1.00 95.44 99 GLY A CA 1
ATOM 778 C C . GLY A 1 99 ? -14.712 -0.388 14.635 1.00 95.44 99 GLY A C 1
ATOM 779 O O . GLY A 1 99 ? -14.929 -0.074 15.806 1.00 95.44 99 GLY A O 1
ATOM 780 N N . LYS A 1 100 ? -14.309 0.502 13.721 1.00 94.94 100 LYS A N 1
ATOM 781 C CA . LYS A 1 100 ? -14.143 1.941 13.957 1.00 94.94 100 LYS A CA 1
ATOM 782 C C . LYS A 1 100 ? -14.656 2.754 12.773 1.00 94.94 100 LYS A C 1
ATOM 784 O O . LYS A 1 100 ? -14.606 2.305 11.632 1.00 94.94 100 LYS A O 1
ATOM 789 N N . GLU A 1 101 ? -15.103 3.968 13.066 1.00 97.19 101 GLU A N 1
ATOM 790 C CA . GLU A 1 101 ? -15.442 4.960 12.049 1.00 97.19 101 GLU A CA 1
ATOM 791 C C . GLU A 1 101 ? -14.176 5.616 11.493 1.00 97.19 101 GLU A C 1
ATOM 793 O O . GLU A 1 101 ? -13.205 5.847 12.219 1.00 97.19 101 GLU A O 1
ATOM 798 N N . TYR A 1 102 ? -14.215 5.959 10.209 1.00 98.06 102 TYR A N 1
ATOM 799 C CA . TYR A 1 102 ? -13.170 6.750 9.574 1.00 98.06 102 TYR A CA 1
ATOM 800 C C . TYR A 1 102 ? -13.163 8.195 10.099 1.00 98.06 102 TYR A C 1
ATOM 802 O O . TYR A 1 102 ? -14.215 8.765 10.412 1.00 98.06 102 TYR A O 1
ATOM 810 N N . CYS A 1 103 ? -11.986 8.824 10.159 1.00 97.44 103 CYS A N 1
ATOM 811 C CA . CYS A 1 103 ? -11.902 10.257 10.433 1.00 97.44 103 CYS A CA 1
ATOM 812 C C . CYS A 1 103 ? -12.470 11.071 9.260 1.00 97.44 103 CYS A C 1
ATOM 814 O O . CYS A 1 103 ? -12.518 10.606 8.122 1.00 97.44 103 CYS A O 1
ATOM 816 N N . LYS A 1 104 ? -12.934 12.297 9.526 1.00 96.19 104 LYS A N 1
ATOM 817 C CA . LYS A 1 104 ? -13.633 13.107 8.510 1.00 96.19 104 LYS A CA 1
ATOM 818 C C . LYS A 1 104 ? -12.674 13.864 7.612 1.00 96.19 104 LYS A C 1
ATOM 820 O O . LYS A 1 104 ? -13.034 14.207 6.488 1.00 96.19 104 LYS A O 1
ATOM 825 N N . THR A 1 105 ? -11.485 14.156 8.127 1.00 95.62 105 THR A N 1
ATOM 826 C CA . THR A 1 105 ? -10.449 14.890 7.406 1.00 95.62 105 THR A CA 1
ATOM 827 C C . THR A 1 105 ? -9.178 14.062 7.359 1.00 95.62 105 THR A C 1
ATOM 829 O O . THR A 1 105 ? -8.767 13.479 8.362 1.00 95.62 105 THR A O 1
ATOM 832 N N . PHE A 1 106 ? -8.525 14.021 6.200 1.00 94.31 106 PHE A N 1
ATOM 833 C CA . PHE A 1 106 ? -7.240 13.351 6.069 1.00 94.31 106 PHE A CA 1
ATOM 834 C C . PHE A 1 106 ? -6.210 13.922 7.062 1.00 94.31 106 PHE A C 1
ATOM 836 O O . PHE A 1 106 ? -6.036 15.136 7.162 1.00 94.31 106 PHE A O 1
ATOM 843 N N . GLY A 1 107 ? -5.533 13.040 7.803 1.00 94.38 107 GLY A N 1
ATOM 844 C CA . GLY A 1 107 ? -4.538 13.409 8.816 1.00 94.38 107 GLY A CA 1
ATOM 845 C C . GLY A 1 107 ? -5.097 13.758 10.201 1.00 94.38 107 GLY A C 1
ATOM 846 O O . GLY A 1 107 ? -4.304 13.993 11.109 1.00 94.38 107 GLY A O 1
ATOM 847 N N . GLU A 1 108 ? -6.422 13.761 10.389 1.00 96.88 108 GLU A N 1
ATOM 848 C CA . GLU A 1 108 ? -7.071 13.974 11.696 1.00 96.88 108 GLU A CA 1
ATOM 849 C C . GLU A 1 108 ? -6.801 12.822 12.676 1.00 96.88 108 GLU A C 1
ATOM 851 O O . GLU A 1 108 ? -6.689 13.041 13.881 1.00 96.88 108 GLU A O 1
ATOM 856 N N . ALA A 1 109 ? -6.660 11.601 12.157 1.00 97.25 109 ALA A N 1
ATOM 857 C CA . ALA A 1 109 ? -6.361 10.409 12.933 1.00 97.25 109 ALA A CA 1
ATOM 858 C C . ALA A 1 109 ? -5.271 9.559 12.267 1.00 97.25 109 ALA A C 1
ATOM 860 O O . ALA A 1 109 ? -4.936 9.714 11.090 1.00 97.25 109 ALA A O 1
ATOM 861 N N . SER A 1 110 ? -4.730 8.633 13.049 1.00 98.06 110 SER A N 1
ATOM 862 C CA . SER A 1 110 ? -3.833 7.571 12.611 1.00 98.06 110 SER A CA 1
ATOM 863 C C . SER A 1 110 ? -4.286 6.287 13.289 1.00 98.06 110 SER A C 1
ATOM 865 O O . SER A 1 110 ? -4.669 6.326 14.456 1.00 98.06 110 SER A O 1
ATOM 867 N N . LEU A 1 111 ? -4.258 5.167 12.569 1.00 98.38 111 LEU A N 1
ATOM 868 C CA . LEU A 1 111 ? -4.562 3.874 13.175 1.00 98.38 111 LEU A CA 1
ATOM 869 C C . LEU A 1 111 ? -3.483 3.458 14.179 1.00 98.38 111 LEU A C 1
ATOM 871 O O . LEU A 1 111 ? -2.294 3.728 13.979 1.00 98.38 111 LEU A O 1
ATOM 875 N N . GLU A 1 112 ? -3.913 2.754 15.218 1.00 98.38 112 GLU A N 1
ATOM 876 C CA . GLU A 1 112 ? -3.048 2.110 16.205 1.00 98.38 112 GLU A CA 1
ATOM 877 C C . GLU A 1 112 ? -2.705 0.678 15.776 1.00 98.38 112 GLU A C 1
ATOM 879 O O . GLU A 1 112 ? -3.420 0.061 14.989 1.00 98.38 112 GLU A O 1
ATOM 884 N N . ASP A 1 113 ? -1.628 0.111 16.325 1.00 98.31 113 ASP A N 1
ATOM 885 C CA . ASP A 1 113 ? -1.162 -1.245 15.982 1.00 98.31 113 ASP A CA 1
ATOM 886 C C . ASP A 1 113 ? -2.232 -2.328 16.163 1.00 98.31 113 ASP A C 1
ATOM 888 O O . ASP A 1 113 ? -2.274 -3.281 15.390 1.00 98.31 113 ASP A O 1
ATOM 892 N N . GLY A 1 114 ? -3.086 -2.183 17.180 1.00 98.25 114 GLY A N 1
ATOM 893 C CA . GLY A 1 114 ? -4.148 -3.137 17.503 1.00 98.25 114 GLY A CA 1
ATOM 894 C C . GLY A 1 114 ? -5.447 -2.945 16.718 1.00 98.25 114 GLY A C 1
ATOM 895 O O . GLY A 1 114 ? -6.359 -3.759 16.875 1.00 98.25 114 GLY A O 1
ATOM 896 N N . ASP A 1 115 ? -5.552 -1.896 15.898 1.00 98.56 115 ASP A N 1
ATOM 897 C CA . ASP A 1 115 ? -6.748 -1.655 15.092 1.00 98.56 115 ASP A CA 1
ATOM 898 C C . ASP A 1 115 ? -6.928 -2.764 14.064 1.00 98.56 115 ASP A C 1
ATOM 900 O O . ASP A 1 115 ? -5.953 -3.318 13.559 1.00 98.56 115 ASP A O 1
ATOM 904 N N . LYS A 1 116 ? -8.181 -3.124 13.786 1.00 98.50 116 LYS A N 1
ATOM 905 C CA . LYS A 1 116 ? -8.508 -4.251 12.917 1.00 98.50 116 LYS A CA 1
ATOM 906 C C . LYS A 1 116 ? -8.787 -3.791 11.499 1.00 98.50 116 LYS A C 1
ATOM 908 O O . LYS A 1 116 ? -9.404 -2.749 11.273 1.00 98.50 116 LYS A O 1
ATOM 913 N N . LEU A 1 117 ? -8.320 -4.593 10.556 1.00 98.69 117 LEU A N 1
ATOM 914 C CA . LEU A 1 117 ? -8.515 -4.410 9.135 1.00 98.69 117 LEU A CA 1
ATOM 915 C C . LEU A 1 117 ? -9.207 -5.640 8.569 1.00 98.69 117 LEU A C 1
ATOM 917 O O . LEU A 1 117 ? -8.772 -6.765 8.811 1.00 98.69 117 LEU A O 1
ATOM 921 N N . LYS A 1 118 ? -10.215 -5.399 7.736 1.00 98.62 118 LYS A N 1
ATOM 922 C CA . LYS A 1 118 ? -10.646 -6.366 6.734 1.00 98.62 118 LYS A CA 1
ATOM 923 C C . LYS A 1 118 ? -9.780 -6.163 5.496 1.00 98.62 118 LYS A C 1
ATOM 925 O O . LYS A 1 118 ? -9.667 -5.040 4.994 1.00 98.62 118 LYS A O 1
ATOM 930 N N . LEU A 1 119 ? -9.190 -7.238 5.002 1.00 98.44 119 LEU A N 1
ATOM 931 C CA . LEU A 1 119 ? -8.251 -7.245 3.890 1.00 98.44 119 LEU A CA 1
ATOM 932 C C . LEU A 1 119 ? -8.782 -8.171 2.801 1.00 98.44 119 LEU A C 1
ATOM 934 O O . LEU A 1 119 ? -9.338 -9.215 3.113 1.00 98.44 119 LEU A O 1
ATOM 938 N N . MET A 1 120 ? -8.645 -7.797 1.533 1.00 97.75 120 MET A N 1
ATOM 939 C CA . MET A 1 120 ? -8.951 -8.692 0.414 1.00 97.75 120 MET A CA 1
ATOM 940 C C . MET A 1 120 ? -7.843 -8.620 -0.622 1.00 97.75 120 MET A C 1
ATOM 942 O O . MET A 1 120 ? -7.559 -7.524 -1.125 1.00 97.75 120 MET A O 1
ATOM 946 N N . GLU A 1 121 ? -7.239 -9.760 -0.950 1.00 94.44 121 GLU A N 1
ATOM 947 C CA . GLU A 1 121 ? -6.258 -9.815 -2.029 1.00 94.44 121 GLU A CA 1
ATOM 948 C C . GLU A 1 121 ? -6.977 -9.861 -3.377 1.00 94.44 121 GLU A C 1
ATOM 950 O O . GLU A 1 121 ? -7.880 -10.661 -3.612 1.00 94.44 121 GLU A O 1
ATOM 955 N N . MET A 1 122 ? -6.568 -8.999 -4.303 1.00 92.44 122 MET A N 1
ATOM 956 C CA . MET A 1 122 ? -7.180 -8.922 -5.633 1.00 92.44 122 MET A CA 1
ATOM 957 C C . MET A 1 122 ? -6.848 -10.119 -6.535 1.00 92.44 122 MET A C 1
ATOM 959 O O . MET A 1 122 ? -7.438 -10.240 -7.608 1.00 92.44 122 MET A O 1
ATOM 963 N N . ASN A 1 123 ? -5.886 -10.959 -6.148 1.00 88.62 123 ASN A N 1
ATOM 964 C CA . ASN A 1 123 ? -5.433 -12.108 -6.929 1.00 88.62 123 ASN A CA 1
ATOM 965 C C . ASN A 1 123 ? -6.504 -13.210 -7.015 1.00 88.62 123 ASN A C 1
ATOM 967 O O . ASN A 1 123 ? -6.833 -13.686 -8.100 1.00 88.62 123 ASN A O 1
ATOM 971 N N . ASP A 1 124 ? -7.089 -13.580 -5.879 1.00 89.75 124 ASP A N 1
ATOM 972 C CA . ASP A 1 124 ? -8.070 -14.667 -5.752 1.00 89.75 124 ASP A CA 1
ATOM 973 C C . ASP A 1 124 ? -9.338 -14.253 -4.974 1.00 89.75 124 ASP A C 1
ATOM 975 O O . ASP A 1 124 ? -10.285 -15.035 -4.874 1.00 89.75 124 ASP A O 1
ATOM 979 N N . ASN A 1 125 ? -9.408 -13.000 -4.509 1.00 94.00 125 ASN A N 1
ATOM 980 C CA . ASN A 1 125 ? -10.485 -12.434 -3.695 1.00 94.00 125 ASN A CA 1
ATOM 981 C C . ASN A 1 125 ? -10.666 -13.103 -2.324 1.00 94.00 125 ASN A C 1
ATOM 983 O O . ASN A 1 125 ? -11.750 -12.979 -1.739 1.00 94.00 125 ASN A O 1
ATOM 987 N N . HIS A 1 126 ? -9.651 -13.797 -1.797 1.00 95.81 126 HIS A N 1
ATOM 988 C CA . HIS A 1 126 ? -9.702 -14.248 -0.409 1.00 95.81 126 HIS A CA 1
ATOM 989 C C . HIS A 1 126 ? -9.730 -13.039 0.539 1.00 95.81 126 HIS A C 1
ATOM 991 O O . HIS A 1 126 ? -9.270 -11.945 0.199 1.00 95.81 126 HIS A O 1
ATOM 997 N N . VAL A 1 127 ? -10.343 -13.225 1.708 1.00 97.94 127 VAL A N 1
ATOM 998 C CA . VAL A 1 127 ? -10.549 -12.167 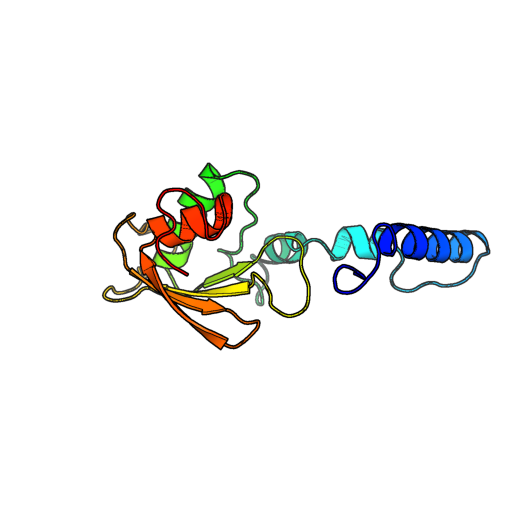2.699 1.00 97.94 127 VAL A CA 1
ATOM 999 C C . VAL A 1 127 ? -9.885 -12.569 4.002 1.00 97.94 127 VAL A C 1
ATOM 1001 O O . VAL A 1 127 ? -10.219 -13.615 4.547 1.00 97.94 127 VAL A O 1
ATOM 1004 N N . GLU A 1 128 ? -9.048 -11.680 4.524 1.00 97.75 128 GLU A N 1
ATOM 1005 C CA . GLU A 1 128 ? -8.349 -11.839 5.796 1.00 97.75 128 GLU A CA 1
ATOM 1006 C C . GLU A 1 128 ? -8.736 -10.754 6.800 1.00 97.75 128 GLU A C 1
ATOM 1008 O O . GLU A 1 128 ? -9.174 -9.655 6.437 1.00 97.75 128 GLU A O 1
ATOM 1013 N N . HIS A 1 129 ? -8.558 -11.059 8.085 1.00 98.19 129 HIS A N 1
ATOM 1014 C CA . HIS A 1 129 ? -8.854 -10.148 9.188 1.00 98.19 129 HIS A CA 1
ATOM 1015 C C . HIS A 1 129 ? -7.665 -10.059 10.143 1.00 98.19 129 HIS A C 1
ATOM 1017 O O . HIS A 1 129 ? -7.474 -10.909 11.015 1.00 98.19 129 HIS A O 1
ATOM 1023 N N . HIS A 1 130 ? -6.900 -8.978 10.025 1.00 98.50 130 HIS A N 1
ATOM 1024 C CA . HIS A 1 130 ? -5.660 -8.785 10.773 1.00 98.50 130 HIS A CA 1
ATOM 1025 C C . HIS A 1 130 ? -5.643 -7.469 11.529 1.00 98.50 130 HIS A C 1
ATOM 1027 O O . HIS A 1 130 ? -6.400 -6.537 11.252 1.00 98.50 130 HIS A O 1
ATOM 1033 N N . THR A 1 131 ? -4.778 -7.394 12.532 1.00 98.56 131 THR A N 1
ATOM 1034 C CA . THR A 1 131 ? -4.384 -6.105 13.094 1.00 98.56 131 THR A CA 1
ATOM 1035 C C . THR A 1 131 ? -3.567 -5.299 12.084 1.00 98.56 131 THR A C 1
ATOM 1037 O O . THR A 1 131 ? -2.918 -5.852 11.193 1.00 98.56 131 THR A O 1
ATOM 1040 N N . VAL A 1 132 ? -3.549 -3.978 12.253 1.00 98.44 132 VAL A N 1
ATOM 1041 C CA . VAL A 1 132 ? -2.668 -3.079 11.499 1.00 98.44 132 VAL A CA 1
ATOM 1042 C C . VAL A 1 132 ? -1.209 -3.514 11.627 1.00 98.44 132 VAL A C 1
ATOM 1044 O O . VAL A 1 132 ? -0.493 -3.507 10.628 1.00 98.44 132 VAL A O 1
ATOM 1047 N N . LYS A 1 133 ? -0.771 -3.922 12.826 1.00 98.38 133 LYS A N 1
ATOM 1048 C CA . LYS A 1 133 ? 0.593 -4.415 13.045 1.00 98.38 133 LYS A CA 1
ATOM 1049 C C . LYS A 1 133 ? 0.891 -5.668 12.224 1.00 98.38 133 LYS A C 1
ATOM 1051 O O . LYS A 1 133 ? 1.866 -5.670 11.484 1.00 98.38 133 LYS A O 1
ATOM 1056 N N . GLU A 1 134 ? 0.051 -6.695 12.332 1.00 98.56 134 GLU A N 1
ATOM 1057 C CA . GLU A 1 134 ? 0.205 -7.952 11.581 1.00 98.56 134 GLU A CA 1
ATOM 1058 C C . GLU A 1 134 ? 0.313 -7.690 10.074 1.00 98.56 134 GLU A C 1
ATOM 1060 O O . GLU A 1 134 ? 1.222 -8.195 9.418 1.00 98.56 134 GLU A O 1
ATOM 1065 N N . PHE A 1 135 ? -0.554 -6.828 9.534 1.00 98.00 135 PHE A N 1
ATOM 1066 C CA . PHE A 1 135 ? -0.539 -6.505 8.110 1.00 98.00 135 PHE A CA 1
ATOM 1067 C C . PHE A 1 135 ? 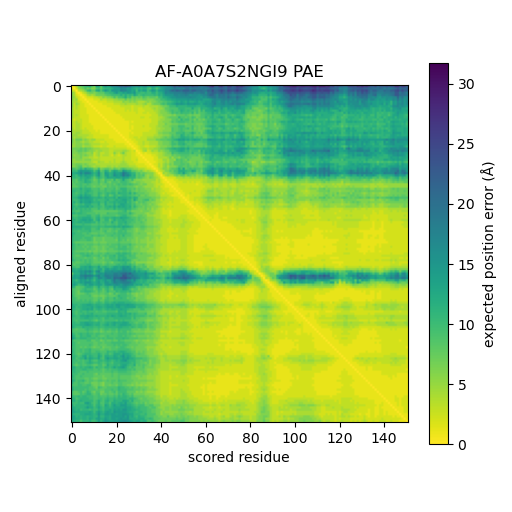0.691 -5.713 7.665 1.00 98.00 135 PHE A C 1
ATOM 1069 O O . PHE A 1 135 ? 1.229 -5.963 6.586 1.00 98.00 135 PHE A O 1
ATOM 1076 N N . LEU A 1 136 ? 1.153 -4.753 8.468 1.00 97.94 136 LEU A N 1
ATOM 1077 C CA . LEU A 1 136 ? 2.348 -3.981 8.128 1.00 97.94 136 LEU A CA 1
ATOM 1078 C C . LEU A 1 136 ? 3.618 -4.835 8.211 1.00 97.94 136 LEU A C 1
ATOM 1080 O O . LEU A 1 136 ? 4.461 -4.717 7.324 1.00 97.94 136 LEU A O 1
ATOM 1084 N N . VAL A 1 137 ? 3.713 -5.749 9.184 1.00 97.88 137 VAL A N 1
ATOM 1085 C CA . VAL A 1 137 ? 4.791 -6.753 9.230 1.00 97.88 137 VAL A CA 1
ATOM 1086 C C . VAL A 1 137 ? 4.715 -7.662 8.004 1.00 97.88 137 VAL A C 1
ATOM 1088 O O . VAL A 1 137 ? 5.719 -7.835 7.324 1.00 97.88 137 VAL A O 1
ATOM 1091 N N . PHE A 1 138 ? 3.530 -8.161 7.638 1.00 96.44 138 PHE A N 1
ATOM 1092 C CA . PHE A 1 138 ? 3.349 -8.928 6.399 1.00 96.44 138 PHE A CA 1
ATOM 1093 C C . PHE A 1 138 ? 3.834 -8.165 5.156 1.00 96.44 138 PHE A C 1
ATOM 1095 O O . PHE A 1 138 ? 4.480 -8.742 4.284 1.00 96.44 138 PHE A O 1
ATOM 1102 N N . CYS A 1 139 ? 3.560 -6.861 5.070 1.00 94.62 139 CYS A N 1
ATOM 1103 C CA . CYS A 1 139 ? 3.976 -6.041 3.932 1.00 94.62 139 CYS A CA 1
ATOM 1104 C C . CYS A 1 139 ? 5.500 -5.862 3.828 1.00 94.62 139 CYS A C 1
ATOM 1106 O O . CYS A 1 139 ? 5.997 -5.668 2.718 1.00 94.62 139 CYS A O 1
ATOM 1108 N N . VAL A 1 140 ? 6.218 -5.877 4.955 1.00 94.00 140 VAL A N 1
ATOM 1109 C CA . VAL A 1 140 ? 7.665 -5.609 5.019 1.00 94.00 140 VAL A CA 1
ATOM 1110 C C . VAL A 1 140 ? 8.478 -6.902 5.035 1.00 94.00 140 VAL A C 1
ATOM 1112 O O . VAL A 1 140 ? 9.394 -7.056 4.227 1.00 94.00 140 VAL A O 1
ATOM 1115 N N . ASP A 1 141 ? 8.096 -7.848 5.890 1.00 94.12 141 ASP A N 1
ATOM 1116 C CA . ASP A 1 141 ? 8.838 -9.080 6.179 1.00 94.12 141 ASP A CA 1
ATOM 1117 C C . ASP A 1 141 ? 8.216 -10.331 5.533 1.00 94.12 141 ASP A C 1
ATOM 1119 O O . ASP A 1 141 ? 8.808 -11.414 5.551 1.00 94.12 141 ASP A O 1
ATOM 1123 N N . GLY A 1 142 ? 7.027 -10.200 4.938 1.00 91.56 142 GLY A N 1
ATOM 1124 C CA . GLY A 1 142 ? 6.290 -11.299 4.316 1.00 91.56 142 GLY A CA 1
ATOM 1125 C C . GLY A 1 142 ? 5.453 -12.135 5.299 1.00 91.56 142 GLY A C 1
ATOM 1126 O O . GLY A 1 142 ? 5.440 -11.881 6.505 1.00 91.56 142 GLY A O 1
ATOM 1127 N N . PRO A 1 143 ? 4.756 -13.178 4.804 1.00 91.62 143 PRO A N 1
ATOM 1128 C CA . PRO A 1 143 ? 3.814 -13.983 5.597 1.00 91.62 143 PRO A CA 1
ATOM 1129 C C . PRO A 1 143 ? 4.454 -14.771 6.741 1.00 91.62 143 PRO A C 1
ATOM 1131 O O . PRO A 1 143 ? 3.766 -15.174 7.672 1.00 91.62 143 PRO A O 1
ATOM 1134 N N . THR A 1 144 ? 5.768 -14.992 6.687 1.00 93.62 144 THR A N 1
ATOM 1135 C CA . THR A 1 144 ? 6.526 -15.690 7.733 1.00 93.62 144 THR A CA 1
ATOM 1136 C C . THR A 1 144 ? 7.275 -14.738 8.669 1.00 93.62 144 THR A C 1
ATOM 1138 O O . THR A 1 144 ? 8.077 -15.205 9.477 1.00 93.62 144 THR A O 1
ATOM 1141 N N . GLY A 1 145 ? 7.070 -13.422 8.541 1.00 95.25 145 GLY A N 1
ATOM 1142 C CA . GLY A 1 145 ? 7.691 -12.412 9.398 1.00 95.25 145 GLY A CA 1
ATOM 1143 C C . GLY A 1 145 ? 7.264 -12.548 10.862 1.00 95.25 145 GLY A C 1
ATOM 1144 O O . GLY A 1 145 ? 6.126 -12.917 11.168 1.00 95.25 145 GLY A O 1
ATOM 1145 N N . GLU A 1 146 ? 8.173 -12.251 11.792 1.00 96.88 146 GLU A N 1
ATOM 1146 C CA . GLU A 1 146 ? 7.875 -12.335 13.224 1.00 96.88 146 GLU A CA 1
ATOM 1147 C C . GLU A 1 146 ? 6.805 -11.300 13.607 1.00 96.88 146 GLU A C 1
ATOM 1149 O O . GLU A 1 146 ? 7.034 -10.095 13.588 1.00 96.88 146 GLU A O 1
ATOM 1154 N N . GLY A 1 147 ? 5.614 -11.780 13.970 1.00 94.94 147 GLY A N 1
ATOM 1155 C CA . GLY A 1 147 ? 4.476 -10.918 14.296 1.00 94.94 147 GLY A CA 1
ATOM 1156 C C . GLY A 1 147 ? 3.555 -10.589 13.118 1.00 94.94 147 GLY A C 1
ATOM 1157 O O . GLY A 1 147 ? 2.627 -9.807 13.314 1.00 94.94 147 GLY A O 1
ATOM 1158 N N . ALA A 1 148 ? 3.747 -11.206 11.944 1.00 95.25 148 ALA A N 1
ATOM 1159 C CA . ALA A 1 148 ? 2.817 -11.096 10.816 1.00 95.25 148 ALA A CA 1
ATOM 1160 C C . ALA A 1 148 ? 1.454 -11.753 11.105 1.00 95.25 148 ALA A C 1
ATOM 1162 O O . ALA A 1 148 ? 0.470 -11.420 10.460 1.00 95.25 148 ALA A O 1
A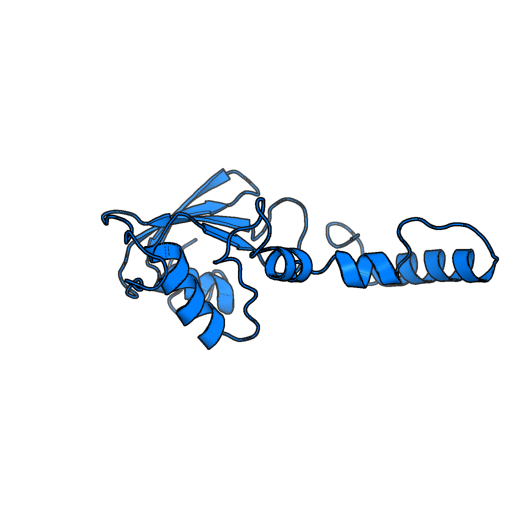TOM 1163 N N . GLY A 1 149 ? 1.368 -12.669 12.071 1.00 93.94 149 GLY A N 1
ATOM 1164 C CA . GLY A 1 149 ? 0.162 -13.463 12.315 1.00 93.94 149 GLY A CA 1
ATOM 1165 C C . GLY A 1 149 ? 0.145 -14.730 11.457 1.00 93.94 149 GLY A C 1
ATOM 1166 O O . GLY A 1 149 ? 1.187 -15.342 11.233 1.00 93.94 149 GLY A O 1
ATOM 1167 N N . THR A 1 150 ? -1.035 -15.168 11.023 1.00 94.12 150 THR A N 1
ATOM 1168 C CA . THR A 1 150 ? -1.213 -16.355 10.170 1.00 94.12 150 THR A CA 1
ATOM 1169 C C . 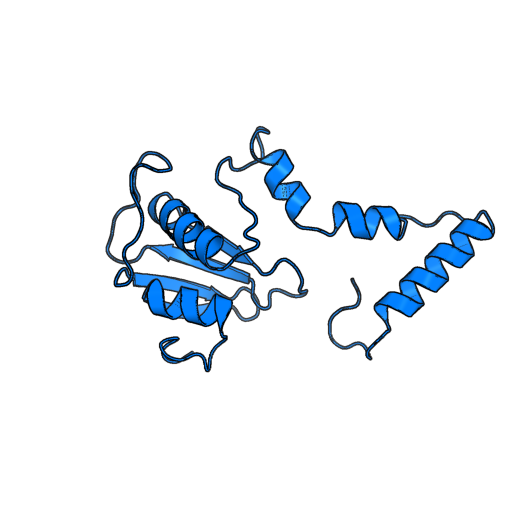THR A 1 150 ? -2.047 -15.966 8.961 1.00 94.12 150 THR A C 1
ATOM 1171 O O . THR A 1 150 ? -3.169 -15.516 9.157 1.00 94.12 150 THR A O 1
ATOM 1174 N N . TRP A 1 151 ? -1.474 -16.141 7.771 1.00 91.19 151 TRP A N 1
ATOM 1175 C CA . TRP A 1 151 ? -2.025 -15.786 6.460 1.00 91.19 151 TRP A CA 1
ATOM 1176 C C . TRP A 1 151 ? -2.316 -17.046 5.650 1.00 91.19 151 TRP A C 1
ATOM 1178 O O . TRP A 1 151 ? -1.581 -18.046 5.854 1.00 91.19 151 TRP A O 1
#

Radius of gyration: 18.59 Å; Cα contacts (8 Å, |Δi|>4): 212; chains: 1; bounding box: 34×34×55 Å

Mean predicted aligned error: 6.47 Å

Secondary structure (DSSP, 8-state):
---SSS-TTHHHHHHHHHHHHHHTT---SS-HHHHHHHHSTHHHHHTTTSTTS-TT----SSHHHHHHHHHHHHHHS-EEEE-SS-STTTTEEEEEEESSPPPSSTTS----TT-EEEEEETTT--EEEEEHHHHHHHHHH-TTSTT----

pLDDT: mean 89.52, std 10.99, range [53.44, 98.69]